Protein AF-A0AA39M4G7-F1 (afdb_monomer)

Structure (mmCIF, N/CA/C/O backbone):
data_AF-A0AA39M4G7-F1
#
_entry.id   AF-A0AA39M4G7-F1
#
loop_
_atom_site.group_PDB
_atom_site.id
_atom_site.type_symbol
_atom_site.label_atom_id
_atom_site.label_alt_id
_atom_site.label_comp_id
_atom_site.label_asym_id
_atom_site.label_entity_id
_atom_site.label_seq_id
_atom_site.pdbx_PDB_ins_code
_atom_site.Cartn_x
_atom_site.Cartn_y
_atom_site.Cartn_z
_atom_site.occupancy
_atom_site.B_iso_or_equiv
_atom_site.auth_seq_id
_atom_site.auth_comp_id
_atom_site.auth_asym_id
_atom_site.auth_atom_id
_atom_site.pdbx_PDB_model_num
ATOM 1 N N . MET A 1 1 ? -18.503 -24.507 -9.437 1.00 30.08 1 MET A N 1
ATOM 2 C CA . MET A 1 1 ? -18.009 -23.400 -10.277 1.00 30.08 1 MET A CA 1
ATOM 3 C C . MET A 1 1 ? -16.666 -22.997 -9.713 1.00 30.08 1 MET A C 1
ATOM 5 O O . MET A 1 1 ? -16.595 -22.625 -8.549 1.00 30.08 1 MET A O 1
ATOM 9 N N . SER A 1 2 ? -15.626 -23.308 -10.474 1.00 25.62 2 SER A N 1
ATOM 10 C CA . SER A 1 2 ? -14.226 -23.411 -10.073 1.00 25.62 2 SER A CA 1
ATOM 11 C C . SER A 1 2 ? -13.619 -22.044 -9.762 1.00 25.62 2 SER A C 1
ATOM 13 O O . SER A 1 2 ? -13.742 -21.099 -10.533 1.00 25.62 2 SER A O 1
ATOM 15 N N . SER A 1 3 ? -12.955 -21.975 -8.611 1.00 27.48 3 SER A N 1
ATOM 16 C CA . SER A 1 3 ? -12.113 -20.877 -8.134 1.00 27.48 3 SER A CA 1
ATOM 17 C C . SER A 1 3 ? -10.763 -20.893 -8.869 1.00 27.48 3 SER A C 1
ATOM 19 O O . SER A 1 3 ? -9.715 -21.069 -8.255 1.00 27.48 3 SER A O 1
ATOM 21 N N . GLU A 1 4 ? -10.796 -20.741 -10.189 1.00 29.38 4 GLU A N 1
ATOM 22 C CA . GLU A 1 4 ? -9.613 -20.578 -11.042 1.00 29.38 4 GLU A CA 1
ATOM 23 C C . GLU A 1 4 ? -9.434 -19.092 -11.376 1.00 29.38 4 GLU A C 1
ATOM 25 O O . GLU A 1 4 ? -9.551 -18.663 -12.519 1.00 29.38 4 GLU A O 1
ATOM 30 N N . PHE A 1 5 ? -9.150 -18.276 -10.357 1.00 31.05 5 PHE A N 1
ATOM 31 C CA . PHE A 1 5 ? -8.383 -17.050 -10.584 1.00 31.05 5 PHE A CA 1
ATOM 32 C C . PHE A 1 5 ? -6.914 -17.468 -10.636 1.00 31.05 5 PHE A C 1
ATOM 34 O O . PHE A 1 5 ? -6.190 -17.411 -9.644 1.00 31.05 5 PHE A O 1
ATOM 41 N N . LEU A 1 6 ? -6.531 -17.995 -11.800 1.00 32.28 6 LEU A N 1
ATOM 42 C CA . LEU A 1 6 ? -5.164 -18.329 -12.170 1.00 32.28 6 LEU A CA 1
ATOM 43 C C . LEU A 1 6 ? -4.313 -17.051 -12.124 1.00 32.28 6 LEU A C 1
ATOM 45 O O . LEU A 1 6 ? -4.206 -16.313 -13.095 1.00 32.28 6 LEU A O 1
ATOM 49 N N . PHE A 1 7 ? -3.692 -16.826 -10.968 1.00 40.38 7 PHE A N 1
ATOM 50 C CA . PHE A 1 7 ? -2.437 -16.086 -10.807 1.00 40.38 7 PHE A CA 1
ATOM 51 C C . PHE A 1 7 ? -1.222 -16.948 -11.226 1.00 40.38 7 PHE A C 1
ATOM 53 O O . PHE A 1 7 ? -0.083 -16.629 -10.899 1.00 40.38 7 PHE A O 1
ATOM 60 N N . GLU A 1 8 ? -1.452 -18.050 -11.946 1.00 39.75 8 GLU A N 1
ATOM 61 C CA . GLU A 1 8 ? -0.431 -18.992 -12.404 1.00 39.75 8 GLU A CA 1
ATOM 62 C C . GLU A 1 8 ? -0.412 -19.051 -13.936 1.00 39.75 8 GLU A C 1
ATOM 64 O O . GLU A 1 8 ? -1.178 -19.792 -14.546 1.00 39.75 8 GLU A O 1
ATOM 69 N N . ALA A 1 9 ? 0.447 -18.219 -14.534 1.00 32.84 9 ALA A N 1
ATOM 70 C CA . ALA A 1 9 ? 1.344 -18.544 -15.652 1.00 32.84 9 ALA A CA 1
ATOM 71 C C . ALA A 1 9 ? 2.113 -17.264 -16.069 1.00 32.84 9 ALA A C 1
ATOM 73 O O . ALA A 1 9 ? 1.520 -16.319 -16.582 1.00 32.84 9 ALA A O 1
ATOM 74 N N . ASP A 1 10 ? 3.431 -17.249 -15.835 1.00 41.16 10 ASP A N 1
ATOM 75 C CA . ASP A 1 10 ? 4.453 -16.394 -16.482 1.00 41.16 10 ASP A CA 1
ATOM 76 C C . ASP A 1 10 ? 4.732 -14.934 -16.043 1.00 41.16 10 ASP A C 1
ATOM 78 O O . ASP A 1 10 ? 5.465 -14.235 -16.740 1.00 41.16 10 ASP A O 1
ATOM 82 N N . TYR A 1 11 ? 4.332 -14.467 -14.853 1.00 52.75 11 TYR A N 1
ATOM 83 C CA . TYR A 1 11 ? 4.854 -13.184 -14.307 1.00 52.75 11 TYR A CA 1
ATOM 84 C C . TYR A 1 11 ? 6.115 -13.334 -13.440 1.00 52.75 11 TYR A C 1
ATOM 86 O O . TYR A 1 11 ? 6.306 -12.608 -12.465 1.00 52.75 11 TYR A O 1
ATOM 94 N N . LEU A 1 12 ? 7.002 -14.270 -13.777 1.00 61.41 12 LEU A N 1
ATOM 95 C CA . LEU A 1 12 ? 8.369 -14.212 -13.262 1.00 61.41 12 LEU A CA 1
ATOM 96 C C . LEU A 1 12 ? 9.146 -13.232 -14.139 1.00 61.41 12 LEU A C 1
ATOM 98 O O . LEU A 1 12 ? 9.498 -13.553 -15.274 1.00 61.41 12 LEU A O 1
ATOM 102 N N . LEU A 1 13 ? 9.383 -12.031 -13.605 1.00 71.56 13 LEU A N 1
ATOM 103 C CA . LEU A 1 13 ? 10.322 -11.082 -14.198 1.00 71.56 13 LEU A CA 1
ATOM 104 C C . LEU A 1 13 ? 11.653 -11.809 -14.416 1.00 71.56 13 LEU A C 1
ATOM 106 O O . LEU A 1 13 ? 12.193 -12.411 -13.482 1.00 71.56 13 LEU A O 1
ATOM 110 N N . SER A 1 14 ? 12.164 -11.795 -15.648 1.00 83.94 14 SER A N 1
ATOM 111 C CA . SER A 1 14 ? 13.509 -12.309 -15.904 1.00 83.94 14 SER A CA 1
ATOM 112 C C . SER A 1 14 ? 14.555 -11.401 -15.246 1.00 83.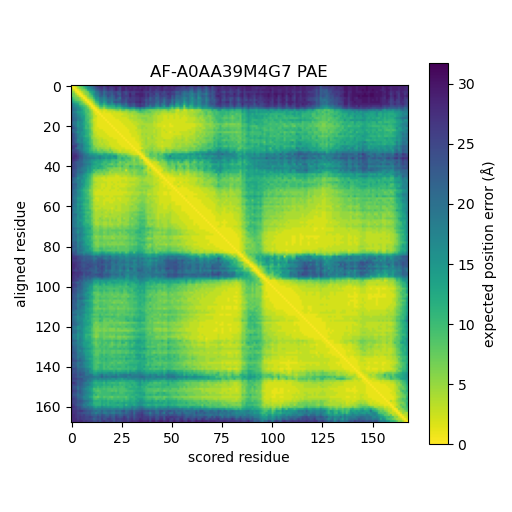94 14 SER A C 1
ATOM 114 O O . SER A 1 14 ? 14.253 -10.278 -14.842 1.00 83.94 14 SER A O 1
ATOM 116 N N . ALA A 1 15 ? 15.806 -11.863 -15.163 1.00 84.44 15 ALA A N 1
ATOM 117 C CA . ALA A 1 15 ? 16.910 -11.012 -14.716 1.00 84.44 15 ALA A CA 1
ATOM 118 C C . ALA A 1 15 ? 17.012 -9.724 -15.560 1.00 84.44 15 ALA A C 1
ATOM 120 O O . ALA A 1 15 ? 17.181 -8.644 -15.005 1.00 84.44 15 ALA A O 1
ATOM 121 N N . ASP A 1 16 ? 16.804 -9.835 -16.874 1.00 82.19 16 ASP A N 1
ATOM 122 C CA . ASP A 1 16 ? 16.812 -8.692 -17.794 1.00 82.19 16 ASP A CA 1
ATOM 123 C C . ASP A 1 16 ? 15.625 -7.742 -17.552 1.00 82.19 16 ASP A C 1
ATOM 125 O O . ASP A 1 16 ? 15.774 -6.523 -17.641 1.00 82.19 16 ASP A O 1
ATOM 129 N N . ASP A 1 17 ? 14.442 -8.279 -17.221 1.00 81.00 17 ASP A N 1
ATOM 130 C CA . ASP A 1 17 ? 13.274 -7.459 -16.882 1.00 81.00 17 ASP A CA 1
ATOM 131 C C . ASP A 1 17 ? 13.501 -6.701 -15.563 1.00 81.00 17 ASP A C 1
ATOM 133 O O . ASP A 1 17 ? 13.162 -5.522 -15.460 1.00 81.00 17 ASP A O 1
ATOM 137 N N . LEU A 1 18 ? 14.121 -7.352 -14.572 1.00 79.75 18 LEU A N 1
ATOM 138 C CA . LEU A 1 18 ? 14.505 -6.725 -13.306 1.00 79.75 18 LEU A CA 1
ATOM 139 C C . LEU A 1 18 ? 15.548 -5.622 -13.517 1.00 79.75 18 LEU A C 1
ATOM 141 O O . LEU A 1 18 ? 15.373 -4.520 -13.002 1.00 79.75 18 LEU A O 1
ATOM 145 N N . GLU A 1 19 ? 16.585 -5.873 -14.319 1.00 83.31 19 GLU A N 1
ATOM 146 C CA . GLU A 1 19 ? 17.614 -4.874 -14.629 1.00 83.31 19 GLU A CA 1
ATOM 147 C C . GLU A 1 19 ? 17.020 -3.654 -15.356 1.00 83.31 19 GLU A C 1
ATOM 149 O O . GLU A 1 19 ? 17.362 -2.508 -15.051 1.00 83.31 19 GLU A O 1
ATOM 154 N N . ALA A 1 20 ? 16.091 -3.876 -16.291 1.00 84.50 20 ALA A N 1
ATOM 155 C CA . ALA A 1 20 ? 15.384 -2.797 -16.975 1.00 84.50 20 ALA A CA 1
ATOM 156 C C . ALA A 1 20 ? 14.559 -1.939 -16.001 1.00 84.50 20 ALA A C 1
ATOM 158 O O . ALA A 1 20 ? 14.587 -0.709 -16.086 1.00 84.50 20 ALA A O 1
ATOM 159 N N . ILE A 1 21 ? 13.867 -2.573 -15.049 1.00 81.44 21 ILE A N 1
ATOM 160 C CA . ILE A 1 21 ? 13.095 -1.884 -14.006 1.00 81.44 21 ILE A CA 1
ATOM 161 C C . ILE A 1 21 ? 14.018 -1.107 -13.056 1.00 81.44 21 ILE A C 1
ATOM 163 O O . ILE A 1 21 ? 13.712 0.030 -12.704 1.00 81.44 21 ILE A O 1
ATOM 167 N N . GLU A 1 22 ? 15.167 -1.657 -12.661 1.00 78.62 22 GLU A N 1
ATOM 168 C CA . GLU A 1 22 ? 16.135 -0.963 -11.796 1.00 78.62 22 GLU A CA 1
ATOM 169 C C . GLU A 1 22 ? 16.726 0.289 -12.459 1.00 78.62 22 GLU A C 1
ATOM 171 O O . GLU A 1 22 ? 16.831 1.352 -11.832 1.00 78.62 22 GLU A O 1
ATOM 176 N N . ARG A 1 23 ? 17.064 0.203 -13.750 1.00 82.44 23 ARG A N 1
ATOM 177 C CA . ARG A 1 23 ? 17.530 1.361 -14.528 1.00 82.44 23 ARG A CA 1
ATOM 178 C C . ARG A 1 23 ? 16.441 2.422 -14.654 1.00 82.44 23 ARG A C 1
ATOM 180 O O . ARG A 1 23 ? 16.709 3.599 -14.415 1.00 82.44 23 ARG A O 1
ATOM 187 N N . ALA A 1 24 ? 15.209 2.003 -14.938 1.00 83.75 24 ALA A N 1
ATOM 188 C CA . ALA A 1 24 ? 14.058 2.897 -14.983 1.00 83.75 24 ALA A CA 1
ATOM 189 C C . ALA A 1 24 ? 13.803 3.582 -13.632 1.00 83.75 24 ALA A C 1
ATOM 191 O O . ALA A 1 24 ? 13.568 4.787 -13.594 1.00 83.75 24 ALA A O 1
ATOM 192 N N . ASN A 1 25 ? 13.926 2.855 -12.518 1.00 78.19 25 ASN A N 1
ATOM 193 C CA . ASN A 1 25 ? 13.820 3.414 -11.169 1.00 78.19 25 ASN A CA 1
ATOM 194 C C . ASN A 1 25 ? 14.903 4.461 -10.893 1.00 78.19 25 ASN A C 1
ATOM 196 O O . ASN A 1 25 ? 14.614 5.501 -10.309 1.00 78.19 25 ASN A O 1
ATOM 200 N N . THR A 1 26 ? 16.137 4.221 -11.339 1.00 79.56 26 THR A N 1
ATOM 201 C CA . THR A 1 26 ? 17.232 5.197 -11.207 1.00 79.56 26 THR A CA 1
ATOM 202 C C . THR A 1 26 ? 16.913 6.493 -11.958 1.00 79.56 26 THR A C 1
ATOM 204 O O . THR A 1 26 ? 17.098 7.590 -11.426 1.00 79.56 26 THR A O 1
ATOM 207 N N . ASP A 1 27 ? 16.372 6.379 -13.172 1.00 80.62 27 ASP A N 1
ATOM 208 C CA . ASP A 1 27 ? 15.931 7.534 -13.953 1.00 80.62 27 ASP A CA 1
ATOM 209 C C . ASP A 1 27 ? 14.735 8.251 -13.334 1.00 80.62 27 ASP A C 1
ATOM 211 O O . ASP A 1 27 ? 14.727 9.479 -13.278 1.00 80.62 27 ASP A O 1
ATOM 215 N N . LEU A 1 28 ? 13.762 7.505 -12.814 1.00 78.88 28 LEU A N 1
ATOM 216 C CA . LEU A 1 28 ? 12.623 8.040 -12.073 1.00 78.88 28 LEU A CA 1
ATOM 217 C C . LEU A 1 28 ? 13.073 8.856 -10.862 1.00 78.88 28 LEU A C 1
ATOM 219 O O . LEU A 1 28 ? 12.605 9.975 -10.674 1.00 78.88 28 LEU A O 1
ATOM 223 N N . GLN A 1 29 ? 14.015 8.337 -10.072 1.00 74.00 29 GLN A N 1
ATOM 224 C CA . GLN A 1 29 ? 14.576 9.060 -8.927 1.00 74.00 29 GLN A CA 1
ATOM 225 C C . GLN A 1 29 ? 15.284 10.347 -9.364 1.00 74.00 29 GLN A C 1
ATOM 227 O O . GLN A 1 29 ? 15.089 11.407 -8.766 1.00 74.00 29 GLN A O 1
ATOM 232 N N . ARG A 1 30 ? 16.043 10.297 -10.465 1.00 79.00 30 ARG A N 1
ATOM 233 C CA . ARG A 1 30 ? 16.668 11.492 -11.044 1.00 79.00 30 ARG A CA 1
ATOM 234 C C . ARG A 1 30 ? 15.622 12.517 -11.495 1.00 79.00 30 ARG A C 1
ATOM 236 O O . ARG A 1 30 ? 15.767 13.691 -11.166 1.00 79.00 30 ARG A O 1
ATOM 243 N N . LEU A 1 31 ? 14.574 12.100 -12.202 1.00 77.12 31 LEU A N 1
ATOM 244 C CA . LEU A 1 31 ? 13.501 12.985 -12.672 1.00 77.12 31 LEU A CA 1
ATOM 245 C C . LEU A 1 31 ? 12.735 13.627 -11.504 1.00 77.12 31 LEU A C 1
ATOM 247 O O . LEU A 1 31 ? 12.499 14.837 -11.519 1.00 77.12 31 LEU A O 1
ATOM 251 N N . LYS A 1 32 ? 12.442 12.856 -10.451 1.00 72.31 32 LYS A N 1
ATOM 252 C CA . LYS A 1 32 ? 11.835 13.362 -9.209 1.00 72.31 32 LYS A CA 1
ATOM 253 C C . LYS A 1 32 ? 12.718 14.396 -8.517 1.00 72.31 32 LYS A C 1
ATOM 255 O O . LYS A 1 32 ? 12.238 15.472 -8.172 1.00 72.31 32 LYS A O 1
ATOM 260 N N . SER A 1 33 ? 14.025 14.141 -8.413 1.00 70.94 33 SER A N 1
ATOM 261 C CA . SER A 1 33 ? 14.982 15.106 -7.841 1.00 70.94 33 SER A CA 1
ATOM 262 C C . SER A 1 33 ? 15.079 16.423 -8.627 1.00 70.94 33 SER A C 1
ATOM 264 O O . SER A 1 33 ? 15.525 17.438 -8.097 1.00 70.94 33 SER A O 1
ATOM 266 N N . GLN A 1 34 ? 14.639 16.421 -9.889 1.00 76.56 34 GLN A N 1
ATOM 267 C CA . GLN A 1 34 ? 14.586 17.591 -10.769 1.00 76.56 34 GLN A CA 1
ATOM 268 C C . GLN A 1 34 ? 13.220 18.299 -10.743 1.00 76.56 34 GLN A C 1
ATOM 270 O O . GLN A 1 34 ? 13.011 19.247 -11.498 1.00 76.56 34 GLN A O 1
ATOM 275 N N . GLY A 1 35 ? 12.296 17.861 -9.880 1.00 66.88 35 GLY A N 1
ATOM 276 C CA . GLY A 1 35 ? 10.961 18.439 -9.730 1.00 66.88 35 GLY A CA 1
ATOM 277 C C . GLY A 1 35 ? 9.955 17.986 -10.791 1.00 66.88 35 GLY A C 1
ATOM 278 O O . GLY A 1 35 ? 8.950 18.664 -10.988 1.00 66.88 35 GLY A O 1
ATOM 279 N N . SER A 1 36 ? 10.217 16.876 -11.492 1.00 68.31 36 SER A N 1
ATOM 280 C CA . SER A 1 36 ? 9.227 16.281 -12.398 1.00 68.31 36 SER A CA 1
ATOM 281 C C . SER A 1 36 ? 8.222 15.463 -11.593 1.00 68.31 36 SER A C 1
ATOM 283 O O . SER A 1 36 ? 8.592 14.455 -10.991 1.00 68.31 36 SER A O 1
ATOM 285 N N . ASP A 1 37 ? 6.963 15.894 -11.606 1.00 62.38 37 ASP A N 1
ATOM 286 C CA . ASP A 1 37 ? 5.847 15.184 -10.981 1.00 62.38 37 ASP A CA 1
ATOM 287 C C . ASP A 1 37 ? 5.144 14.356 -12.065 1.00 62.38 37 ASP A C 1
ATOM 289 O O . ASP A 1 37 ? 4.331 14.866 -12.837 1.00 62.38 37 ASP A O 1
ATOM 293 N N . LEU A 1 38 ? 5.574 13.103 -12.216 1.00 62.84 38 LEU A N 1
ATOM 294 C CA . LEU A 1 38 ? 5.025 12.173 -13.200 1.00 62.84 38 LEU A CA 1
ATOM 295 C C . LEU A 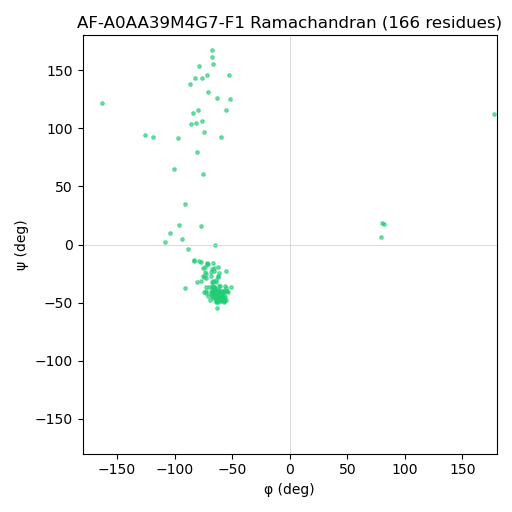1 38 ? 3.806 11.458 -12.602 1.00 62.84 38 LEU A C 1
ATOM 297 O O . LEU A 1 38 ? 3.822 11.027 -11.451 1.00 62.84 38 LEU A O 1
ATOM 301 N N . SER A 1 39 ? 2.754 11.301 -13.399 1.00 64.88 39 SER A N 1
ATOM 302 C CA . SER A 1 39 ? 1.620 10.434 -13.072 1.00 64.88 39 SER A CA 1
ATOM 303 C C . SER A 1 39 ? 2.025 8.954 -13.069 1.00 64.88 39 SER A C 1
ATOM 305 O O . SER A 1 39 ? 3.017 8.567 -13.685 1.00 64.88 39 SER A O 1
ATOM 307 N N . ASP A 1 40 ? 1.229 8.090 -12.433 1.00 60.69 40 ASP A N 1
ATOM 308 C CA . ASP A 1 40 ? 1.499 6.641 -12.392 1.00 60.69 40 ASP A CA 1
ATOM 309 C C . ASP A 1 40 ? 1.619 6.019 -13.796 1.00 60.69 40 ASP A C 1
ATOM 311 O O . ASP A 1 40 ? 2.486 5.185 -14.044 1.00 60.69 40 ASP A O 1
ATOM 315 N N . VAL A 1 41 ? 0.830 6.508 -14.758 1.00 61.03 41 VAL A N 1
ATOM 316 C CA . VAL A 1 41 ? 0.920 6.094 -16.169 1.00 61.03 41 VAL A CA 1
ATOM 317 C C . VAL A 1 41 ? 2.257 6.514 -16.790 1.00 61.03 41 VAL A C 1
ATOM 319 O O . VAL A 1 41 ? 2.837 5.785 -17.594 1.00 61.03 41 VAL A O 1
ATOM 322 N N . GLU A 1 42 ? 2.773 7.682 -16.415 1.00 69.00 42 GLU A N 1
ATOM 323 C CA . GLU A 1 42 ? 4.073 8.170 -16.874 1.00 69.00 42 GLU A CA 1
ATOM 324 C C . GLU A 1 42 ? 5.234 7.439 -16.192 1.00 69.00 42 GLU A C 1
ATOM 326 O O . GLU A 1 42 ? 6.273 7.258 -16.825 1.00 69.00 42 GLU A O 1
ATOM 331 N N . HIS A 1 43 ? 5.051 6.939 -14.965 1.00 67.25 43 HIS A N 1
ATOM 332 C CA . HIS A 1 43 ? 6.033 6.093 -14.283 1.00 67.25 43 HIS A CA 1
ATOM 333 C C . HIS A 1 43 ? 6.275 4.774 -15.026 1.00 67.25 43 HIS A C 1
ATOM 335 O O . HIS A 1 43 ? 7.430 4.429 -15.291 1.00 67.25 43 HIS A O 1
ATOM 341 N N . GLY A 1 44 ? 5.212 4.073 -15.435 1.00 68.44 44 GLY A N 1
ATOM 342 C CA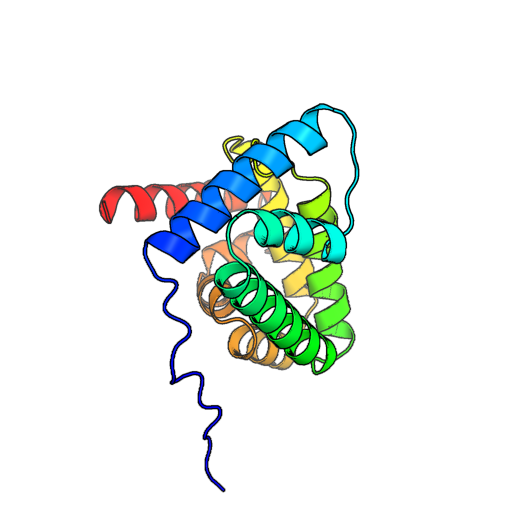 . GLY A 1 44 ? 5.338 2.839 -16.215 1.00 68.44 44 GLY A CA 1
ATOM 343 C C . GLY A 1 44 ? 6.058 3.055 -17.554 1.00 68.44 44 GLY A C 1
ATOM 344 O O . GLY A 1 44 ? 6.866 2.226 -17.980 1.00 68.44 44 GLY A O 1
ATOM 345 N N . LEU A 1 45 ? 5.852 4.210 -18.199 1.00 80.75 45 LEU A N 1
ATOM 346 C CA . LEU A 1 45 ? 6.481 4.546 -19.482 1.00 80.75 45 LEU A CA 1
ATOM 347 C C . LEU A 1 45 ? 8.007 4.704 -19.405 1.00 80.75 45 LEU A C 1
ATOM 349 O O . LEU A 1 45 ? 8.672 4.499 -20.422 1.00 80.75 45 LEU A O 1
ATOM 353 N N . VAL A 1 46 ? 8.578 4.993 -18.228 1.00 83.25 46 VAL A N 1
ATOM 354 C CA . VAL A 1 46 ? 10.040 5.099 -18.040 1.00 83.25 46 VAL A CA 1
ATOM 355 C C . VAL A 1 46 ? 10.743 3.744 -18.203 1.00 83.25 46 VAL A C 1
ATOM 357 O O . VAL A 1 46 ? 11.925 3.699 -18.531 1.00 83.25 46 VAL A O 1
ATOM 360 N N . VAL A 1 47 ? 10.024 2.626 -18.051 1.00 84.00 47 VAL A N 1
ATOM 361 C CA . VAL A 1 47 ? 10.578 1.269 -18.233 1.00 84.00 47 VAL A CA 1
ATOM 362 C C . VAL A 1 47 ? 10.739 0.911 -19.711 1.00 84.00 47 VAL A C 1
ATOM 364 O O . VAL A 1 47 ? 11.665 0.192 -20.093 1.00 84.00 47 VAL A O 1
ATOM 367 N N . ARG A 1 48 ? 9.865 1.441 -20.573 1.00 87.19 48 ARG A N 1
ATOM 368 C CA . ARG A 1 48 ? 9.778 1.050 -21.986 1.00 87.19 48 ARG A CA 1
ATOM 369 C C . ARG A 1 48 ? 11.079 1.232 -22.786 1.00 87.19 48 ARG A C 1
ATOM 371 O O . ARG A 1 48 ? 11.393 0.326 -23.557 1.00 87.19 48 ARG A O 1
ATOM 378 N N . PRO A 1 49 ? 11.858 2.323 -22.624 1.00 88.50 49 PRO A N 1
ATOM 379 C CA . PRO A 1 49 ? 13.146 2.481 -23.304 1.00 88.50 49 PRO A CA 1
ATOM 380 C C . PRO A 1 49 ? 14.184 1.412 -22.940 1.00 88.50 49 PRO A C 1
ATOM 382 O O . PRO A 1 49 ? 15.096 1.168 -23.726 1.00 88.50 49 PRO A O 1
ATOM 385 N N . TYR A 1 50 ? 14.055 0.787 -21.766 1.00 87.69 50 TYR A N 1
ATOM 386 C CA . TYR A 1 50 ? 14.973 -0.243 -21.281 1.00 87.69 50 TYR A CA 1
ATOM 387 C C . TYR A 1 50 ? 14.544 -1.654 -21.691 1.00 87.69 50 TYR A C 1
ATOM 389 O O . TYR A 1 50 ? 15.398 -2.477 -22.012 1.00 87.69 50 TYR A O 1
ATOM 397 N N . SER A 1 51 ? 13.238 -1.936 -21.707 1.00 90.12 51 SER A N 1
ATOM 398 C CA . SER A 1 51 ? 12.681 -3.195 -22.213 1.00 90.12 51 SER A CA 1
ATOM 399 C C . SER A 1 51 ? 11.179 -3.057 -22.478 1.00 90.12 51 SER A C 1
ATOM 401 O O . SER A 1 51 ? 10.396 -2.788 -21.565 1.00 90.12 51 SER A O 1
ATOM 403 N N . GLU A 1 52 ? 10.747 -3.303 -23.722 1.00 87.19 52 GLU A N 1
ATOM 404 C CA . GLU A 1 52 ? 9.313 -3.353 -24.055 1.00 87.19 52 GLU A CA 1
ATOM 405 C C . GLU A 1 52 ? 8.598 -4.510 -23.347 1.00 87.19 52 GLU A C 1
ATOM 407 O O . GLU A 1 52 ? 7.424 -4.391 -22.995 1.00 87.19 52 GLU A O 1
ATOM 412 N N . LYS A 1 53 ? 9.312 -5.612 -23.091 1.00 86.62 53 LYS A N 1
ATOM 413 C CA . LYS A 1 53 ? 8.781 -6.766 -22.361 1.00 86.62 53 LYS A CA 1
ATOM 414 C C . LYS A 1 53 ? 8.560 -6.430 -20.884 1.00 86.62 53 LYS A C 1
ATOM 416 O O . LYS A 1 53 ? 7.469 -6.665 -20.370 1.00 86.62 53 LYS A O 1
ATOM 421 N N . ALA A 1 54 ? 9.547 -5.815 -20.230 1.00 83.19 54 ALA A N 1
ATOM 422 C CA . ALA A 1 54 ? 9.431 -5.379 -18.839 1.00 83.19 54 ALA A CA 1
ATOM 423 C C . ALA A 1 54 ? 8.319 -4.335 -18.678 1.00 83.19 54 ALA A C 1
ATOM 425 O O . ALA A 1 54 ? 7.515 -4.428 -17.754 1.00 83.19 54 ALA A O 1
ATOM 426 N N . TYR A 1 55 ? 8.208 -3.397 -19.625 1.00 86.25 55 TYR A N 1
ATOM 427 C CA . TYR A 1 55 ? 7.085 -2.464 -19.682 1.00 86.25 55 TYR A CA 1
ATOM 428 C C . TYR A 1 55 ? 5.736 -3.185 -19.785 1.00 86.25 55 TYR A C 1
ATOM 430 O O . TYR A 1 55 ? 4.823 -2.871 -19.027 1.00 86.25 55 TYR A O 1
ATOM 438 N N . GLY A 1 56 ? 5.615 -4.180 -20.670 1.00 84.62 56 GLY A N 1
ATOM 439 C CA . GLY A 1 56 ? 4.403 -4.992 -20.785 1.00 84.62 56 GLY A CA 1
ATOM 440 C C . GLY A 1 56 ? 4.020 -5.674 -19.467 1.00 84.62 56 GLY A C 1
ATOM 441 O O . GLY A 1 56 ? 2.845 -5.680 -19.103 1.00 84.62 56 GLY A O 1
ATOM 442 N N . HIS A 1 57 ? 5.001 -6.182 -18.715 1.00 82.38 57 HIS A N 1
ATOM 443 C CA . HIS A 1 57 ? 4.766 -6.764 -17.392 1.00 82.38 57 HIS A CA 1
ATOM 444 C C . HIS A 1 57 ? 4.301 -5.726 -16.359 1.00 82.38 57 HIS A C 1
ATOM 446 O O . HIS A 1 57 ? 3.349 -5.997 -15.628 1.00 82.38 57 HIS A O 1
ATOM 452 N N . VAL A 1 58 ? 4.925 -4.544 -16.317 1.00 80.38 58 VAL A N 1
ATOM 453 C CA . VAL A 1 58 ? 4.534 -3.450 -15.407 1.00 80.38 58 VAL A CA 1
ATOM 454 C C . VAL A 1 58 ? 3.122 -2.955 -15.722 1.00 80.38 58 VAL A C 1
ATOM 456 O O . VAL A 1 58 ? 2.284 -2.910 -14.827 1.00 80.38 58 VAL A O 1
ATOM 459 N N . ALA A 1 59 ? 2.820 -2.682 -16.992 1.00 82.56 59 ALA A N 1
ATOM 460 C CA . ALA A 1 59 ? 1.504 -2.207 -17.414 1.00 82.56 59 ALA A CA 1
ATOM 461 C C . ALA A 1 59 ? 0.392 -3.228 -17.115 1.00 82.56 59 ALA A C 1
ATOM 463 O O . ALA A 1 59 ? -0.683 -2.863 -16.642 1.00 82.56 59 ALA A O 1
ATOM 464 N N . ALA A 1 60 ? 0.648 -4.521 -17.343 1.00 82.12 60 ALA A N 1
ATOM 465 C CA . ALA A 1 60 ? -0.320 -5.569 -17.026 1.00 82.12 60 ALA A CA 1
ATOM 466 C C . ALA A 1 60 ? -0.540 -5.725 -15.511 1.00 82.12 60 ALA A C 1
ATOM 468 O O . ALA A 1 60 ? -1.660 -5.986 -15.067 1.00 82.12 60 ALA A O 1
ATOM 469 N N . PHE A 1 61 ? 0.512 -5.539 -14.710 1.00 80.56 61 PHE A N 1
ATOM 470 C CA . PHE A 1 61 ? 0.415 -5.536 -13.254 1.00 80.56 61 PHE A CA 1
ATOM 471 C C . PHE A 1 61 ? -0.395 -4.340 -12.734 1.00 80.56 61 PHE A C 1
ATOM 473 O O . PHE A 1 61 ? -1.298 -4.527 -11.916 1.00 80.56 61 PHE A O 1
ATOM 480 N N . GLU A 1 62 ? -0.126 -3.133 -13.239 1.00 79.12 62 GLU A N 1
ATOM 481 C CA . GLU A 1 62 ? -0.894 -1.922 -12.924 1.00 79.12 62 GLU A CA 1
ATOM 482 C C . GLU A 1 62 ? -2.371 -2.106 -13.275 1.00 79.12 62 GLU A C 1
ATOM 484 O O . GLU A 1 62 ? -3.239 -1.894 -12.429 1.00 79.12 62 GLU A O 1
ATOM 489 N N . GLU A 1 63 ? -2.667 -2.606 -14.476 1.00 82.12 63 GLU A N 1
ATOM 490 C CA . GLU A 1 63 ? -4.037 -2.874 -14.901 1.00 82.12 63 GLU A CA 1
ATOM 491 C C . GLU A 1 63 ? -4.741 -3.892 -13.988 1.00 82.12 63 GLU A C 1
ATOM 493 O O . GLU A 1 63 ? -5.900 -3.692 -13.607 1.00 82.12 63 GLU A O 1
ATOM 498 N N . ALA A 1 64 ? -4.057 -4.975 -13.609 1.00 81.00 64 ALA A N 1
ATOM 499 C CA . ALA A 1 64 ? -4.609 -5.979 -12.706 1.00 81.00 64 ALA A CA 1
ATOM 500 C C . ALA A 1 64 ? -4.941 -5.384 -11.327 1.00 81.00 64 ALA A C 1
ATOM 502 O O . ALA A 1 64 ? -6.026 -5.643 -10.796 1.00 81.00 64 ALA A O 1
ATOM 503 N N . ILE A 1 65 ? -4.055 -4.547 -10.775 1.00 81.38 65 ILE A N 1
ATOM 504 C CA . ILE A 1 65 ? -4.296 -3.840 -9.511 1.00 81.38 65 ILE A CA 1
ATOM 505 C C . ILE A 1 65 ? -5.462 -2.867 -9.646 1.00 81.38 65 ILE A C 1
ATOM 507 O O . ILE A 1 65 ? -6.349 -2.882 -8.794 1.00 81.38 65 ILE A O 1
ATOM 511 N N . THR A 1 66 ? -5.507 -2.054 -10.704 1.00 83.31 66 THR A N 1
ATOM 512 C CA . THR A 1 66 ? -6.592 -1.090 -10.922 1.00 83.31 66 THR A CA 1
ATOM 513 C C . THR A 1 66 ? -7.938 -1.797 -11.035 1.00 83.31 66 THR A C 1
ATOM 515 O O . THR A 1 66 ? -8.896 -1.402 -10.374 1.00 83.31 66 THR A O 1
ATOM 518 N N . ARG A 1 67 ? -8.028 -2.883 -11.813 1.00 85.62 67 ARG A N 1
ATOM 519 C CA . ARG A 1 67 ? -9.267 -3.669 -11.935 1.00 85.62 67 ARG A CA 1
ATOM 520 C C . ARG A 1 67 ? -9.697 -4.256 -10.594 1.00 85.62 67 ARG A C 1
ATOM 522 O O . ARG A 1 67 ? -10.878 -4.196 -10.253 1.00 85.62 67 ARG A O 1
ATOM 529 N N . LEU A 1 68 ? -8.752 -4.804 -9.830 1.00 85.94 68 LEU A N 1
ATOM 530 C CA . LEU A 1 68 ? -9.033 -5.349 -8.508 1.00 85.94 68 LEU A CA 1
ATOM 531 C C . LEU A 1 68 ? -9.520 -4.259 -7.547 1.00 85.94 68 LEU A C 1
ATOM 533 O O . LEU A 1 68 ? -10.556 -4.436 -6.913 1.00 85.94 68 LEU A O 1
ATOM 537 N N . TYR A 1 69 ? -8.830 -3.120 -7.489 1.00 87.00 69 TYR A N 1
ATOM 538 C CA . TYR A 1 69 ? -9.205 -1.967 -6.673 1.00 87.00 69 TYR A CA 1
ATOM 539 C C . TYR A 1 69 ? -10.616 -1.462 -7.012 1.00 87.00 69 TYR A C 1
ATOM 541 O O . TYR A 1 69 ? -11.456 -1.338 -6.121 1.00 87.00 69 TYR A O 1
ATOM 549 N N . LEU A 1 70 ? -10.923 -1.277 -8.301 1.00 90.12 70 LEU A N 1
ATOM 550 C CA . LEU A 1 70 ? -12.236 -0.809 -8.758 1.00 90.12 70 LEU A CA 1
ATOM 551 C C . LEU A 1 70 ? -13.369 -1.809 -8.479 1.00 90.12 70 LEU A C 1
ATOM 553 O O . LEU A 1 70 ? -14.535 -1.418 -8.440 1.00 90.12 70 LEU A O 1
ATOM 557 N N . SER A 1 71 ? -13.047 -3.089 -8.269 1.00 92.25 71 SER A N 1
ATOM 558 C CA . SER A 1 71 ? -14.029 -4.114 -7.899 1.00 92.25 71 SER A CA 1
ATOM 559 C C . SER A 1 71 ? -14.425 -4.086 -6.415 1.00 92.25 71 SER A C 1
ATOM 561 O O . SER A 1 71 ? -15.416 -4.712 -6.030 1.00 92.25 71 SER A O 1
ATOM 563 N N . LEU A 1 72 ? -13.669 -3.377 -5.570 1.00 93.19 72 LEU A N 1
ATOM 564 C CA . LEU A 1 72 ? -13.924 -3.307 -4.132 1.00 93.19 72 LEU A CA 1
ATOM 565 C C . LEU A 1 72 ? -15.064 -2.331 -3.800 1.00 93.19 72 LEU A C 1
ATOM 567 O O . LEU A 1 72 ? -15.296 -1.375 -4.536 1.00 93.19 72 LEU A O 1
ATOM 571 N N . PRO A 1 73 ? -15.774 -2.517 -2.673 1.00 95.81 73 PRO A N 1
ATOM 572 C CA . PRO A 1 73 ? -16.697 -1.521 -2.141 1.00 95.81 73 PRO A CA 1
ATOM 573 C C . PRO A 1 73 ? -16.048 -0.144 -1.977 1.00 95.81 73 PRO A C 1
ATOM 575 O O . PRO A 1 73 ? -14.885 -0.038 -1.588 1.00 95.81 73 PRO A O 1
ATOM 578 N N . ARG A 1 74 ? -16.834 0.916 -2.191 1.00 94.56 74 ARG A N 1
ATOM 579 C CA . ARG A 1 74 ? -16.371 2.309 -2.106 1.00 94.56 74 ARG A CA 1
ATOM 580 C C . ARG A 1 74 ? -15.721 2.661 -0.761 1.00 94.56 74 ARG A C 1
ATOM 582 O O . ARG A 1 74 ? -14.724 3.361 -0.750 1.00 94.56 74 ARG A O 1
ATOM 589 N N . SER A 1 75 ? -16.235 2.129 0.346 1.00 94.69 75 SER A N 1
ATOM 590 C CA . SER A 1 75 ? -15.640 2.285 1.683 1.00 94.69 75 SER A CA 1
ATOM 591 C C . SER A 1 75 ? -14.200 1.764 1.753 1.00 94.69 75 SER A C 1
ATOM 593 O O . SER A 1 75 ? -13.340 2.385 2.369 1.00 94.69 75 SER A O 1
ATOM 595 N N . ILE A 1 76 ? -13.919 0.637 1.093 1.00 93.94 76 ILE A N 1
ATOM 596 C CA . ILE A 1 76 ? -12.575 0.055 1.024 1.00 93.94 76 ILE A CA 1
ATOM 597 C C . ILE A 1 76 ? -11.682 0.880 0.099 1.00 93.94 76 ILE A C 1
ATOM 599 O O . ILE A 1 76 ? -10.528 1.120 0.439 1.00 93.94 76 ILE A O 1
ATOM 603 N N . GLN A 1 77 ? -12.211 1.328 -1.043 1.00 92.25 77 GLN A N 1
ATOM 604 C CA . GLN A 1 77 ? -11.492 2.213 -1.964 1.00 92.25 77 GLN A CA 1
ATOM 605 C C . GLN A 1 77 ? -11.051 3.503 -1.259 1.00 92.25 77 GLN A C 1
ATOM 607 O O . GLN A 1 77 ? -9.870 3.826 -1.267 1.00 92.25 77 GLN A O 1
ATOM 612 N N . GLU A 1 78 ? -11.965 4.166 -0.546 1.00 92.44 78 GLU A N 1
ATOM 613 C CA . GLU A 1 78 ? -11.685 5.387 0.220 1.00 92.44 78 GLU A CA 1
ATOM 614 C C . GLU A 1 78 ? -10.644 5.151 1.329 1.00 92.44 78 GLU A C 1
ATOM 616 O O . GLU A 1 78 ? -9.757 5.979 1.533 1.00 92.44 78 GLU A O 1
ATOM 621 N N . ALA A 1 79 ? -10.698 4.003 2.013 1.00 91.81 79 ALA A N 1
ATOM 622 C CA . ALA A 1 79 ? -9.693 3.629 3.006 1.00 91.81 79 ALA A CA 1
ATOM 623 C C . ALA A 1 79 ? -8.306 3.392 2.382 1.00 91.81 79 ALA A C 1
ATOM 625 O O . ALA A 1 79 ? -7.297 3.831 2.933 1.00 91.81 79 ALA A O 1
ATOM 626 N N . ILE A 1 80 ? -8.238 2.716 1.230 1.00 89.31 80 ILE A N 1
ATOM 627 C CA . ILE A 1 80 ? -6.985 2.525 0.488 1.00 89.31 80 ILE A CA 1
ATOM 628 C C . ILE A 1 80 ? -6.443 3.880 0.026 1.00 89.31 80 ILE A C 1
ATOM 630 O O . ILE A 1 80 ? -5.269 4.159 0.254 1.00 89.31 80 ILE A O 1
ATOM 634 N N . ASP A 1 81 ? -7.280 4.734 -0.562 1.00 87.75 81 ASP A N 1
ATOM 635 C CA . ASP A 1 81 ? -6.883 6.060 -1.039 1.00 87.75 81 ASP A CA 1
ATOM 636 C C . ASP A 1 81 ? -6.341 6.920 0.092 1.00 87.75 81 ASP A C 1
ATOM 638 O O . ASP A 1 81 ? -5.335 7.596 -0.084 1.00 87.75 81 ASP A O 1
ATOM 642 N N . GLN A 1 82 ? -6.963 6.877 1.270 1.00 86.31 82 GLN A N 1
ATOM 643 C CA . GLN A 1 82 ? -6.491 7.624 2.428 1.00 86.31 82 GLN A CA 1
ATOM 644 C C . GLN A 1 82 ? -5.091 7.167 2.863 1.00 86.31 82 GLN A C 1
ATOM 646 O O . GLN A 1 82 ? -4.230 8.003 3.136 1.00 86.31 82 GLN A O 1
ATOM 651 N N . VAL A 1 83 ? -4.839 5.855 2.871 1.00 85.44 83 VAL A N 1
ATOM 652 C CA . VAL A 1 83 ? -3.520 5.290 3.196 1.00 85.44 83 VAL A CA 1
ATOM 653 C C . VAL A 1 83 ? -2.494 5.573 2.090 1.00 85.44 83 VAL A C 1
ATOM 655 O O . VAL A 1 83 ? -1.329 5.832 2.384 1.00 85.44 83 VAL A O 1
ATOM 658 N N . LEU A 1 84 ? -2.898 5.549 0.815 1.00 77.06 84 LEU A N 1
ATOM 659 C CA . LEU A 1 84 ? -2.011 5.769 -0.333 1.00 77.06 84 LEU A CA 1
ATOM 660 C C . LEU A 1 84 ? -1.719 7.245 -0.614 1.00 77.06 84 LEU A C 1
ATOM 662 O O . LEU A 1 84 ? -0.624 7.564 -1.064 1.00 77.06 84 LEU A O 1
ATOM 666 N N . LYS A 1 85 ? -2.653 8.153 -0.343 1.00 68.81 85 LYS A N 1
ATOM 667 C CA . LYS A 1 85 ? -2.466 9.594 -0.539 1.00 68.81 85 LYS A CA 1
ATOM 668 C C . LYS A 1 85 ? -1.368 10.137 0.369 1.00 68.81 85 LYS A C 1
ATOM 670 O O . LYS A 1 85 ? -0.555 10.935 -0.083 1.00 68.81 85 LYS A O 1
ATOM 675 N N . ASP A 1 86 ? -1.300 9.642 1.603 1.00 55.06 86 ASP A N 1
ATOM 676 C CA . ASP A 1 86 ? -0.201 9.953 2.523 1.00 55.06 86 ASP A CA 1
ATOM 677 C C . ASP A 1 86 ? 1.105 9.239 2.115 1.00 55.06 86 ASP A C 1
ATOM 679 O O . ASP A 1 86 ? 2.212 9.749 2.277 1.00 55.06 86 ASP A O 1
ATOM 683 N N . LYS A 1 87 ? 0.983 8.078 1.459 1.00 52.16 87 LYS A N 1
ATOM 684 C CA . LYS A 1 87 ? 2.105 7.363 0.838 1.00 52.16 87 LYS A CA 1
ATOM 685 C C . LYS A 1 87 ? 2.703 8.111 -0.364 1.00 52.16 87 LYS A C 1
ATOM 687 O O . LYS A 1 87 ? 3.898 7.999 -0.592 1.00 52.16 87 LYS A O 1
ATOM 692 N N . ALA A 1 88 ? 1.910 8.867 -1.124 1.00 47.03 88 ALA A N 1
ATOM 693 C CA . ALA A 1 88 ? 2.393 9.694 -2.235 1.00 47.03 88 ALA A CA 1
ATOM 694 C C . ALA A 1 88 ? 3.131 10.958 -1.752 1.00 47.03 88 ALA A C 1
ATOM 696 O O . ALA A 1 88 ? 3.988 11.476 -2.461 1.00 47.03 88 ALA A O 1
ATOM 697 N N . THR A 1 89 ? 2.847 11.422 -0.531 1.00 40.00 89 THR A N 1
ATOM 698 C CA . THR A 1 89 ? 3.632 12.463 0.155 1.00 40.00 89 THR A CA 1
ATOM 699 C C . THR A 1 89 ? 4.873 11.919 0.865 1.00 40.00 89 THR A C 1
ATOM 701 O O . THR A 1 89 ? 5.760 12.689 1.235 1.00 40.00 89 THR A O 1
ATOM 704 N N . LEU A 1 90 ? 4.960 10.599 1.044 1.00 40.09 90 LEU A N 1
ATOM 705 C CA . LEU A 1 90 ? 6.141 9.914 1.550 1.00 40.09 90 LEU A CA 1
ATOM 706 C C . LEU A 1 90 ? 7.079 9.617 0.380 1.00 40.09 90 LEU A C 1
ATOM 708 O O . LEU A 1 90 ? 6.873 8.679 -0.389 1.00 40.09 90 LEU A O 1
ATOM 712 N N . ASP A 1 91 ? 8.145 10.405 0.260 1.00 45.12 91 ASP A N 1
ATOM 713 C CA . ASP A 1 91 ? 9.272 10.029 -0.584 1.00 45.12 91 ASP A CA 1
ATOM 714 C C . ASP A 1 91 ? 9.780 8.645 -0.136 1.00 45.12 91 ASP A C 1
ATOM 716 O O . ASP A 1 91 ? 10.217 8.460 1.001 1.00 45.12 91 ASP A O 1
ATOM 720 N N . PHE A 1 92 ? 9.674 7.644 -1.013 1.00 43.34 92 PHE A N 1
ATOM 721 C CA . PHE A 1 92 ? 10.099 6.275 -0.720 1.00 43.34 92 PHE A CA 1
ATOM 722 C C . PHE A 1 92 ? 11.610 6.138 -0.536 1.00 43.34 92 PHE A C 1
ATOM 724 O O . PHE A 1 92 ? 12.046 5.135 0.029 1.00 43.34 92 PHE A O 1
ATOM 731 N N . SER A 1 93 ? 12.395 7.129 -0.970 1.00 45.06 93 SER A N 1
ATOM 732 C CA . SER A 1 93 ? 13.814 7.225 -0.620 1.00 45.06 93 SER A CA 1
ATOM 733 C C . SER A 1 93 ? 14.031 7.597 0.858 1.00 45.06 93 SER A C 1
ATOM 735 O O . SER A 1 93 ? 15.094 7.325 1.405 1.00 45.06 93 SER A O 1
ATOM 737 N N . GLU A 1 94 ? 12.999 8.114 1.537 1.00 44.56 94 GLU A N 1
ATOM 738 C CA . GLU A 1 94 ? 13.001 8.503 2.953 1.00 44.56 94 GLU A CA 1
ATOM 739 C C . GLU A 1 94 ? 12.262 7.494 3.859 1.00 44.56 94 GLU A C 1
ATOM 741 O O . GLU A 1 94 ? 12.063 7.752 5.046 1.00 44.56 94 GLU A O 1
ATOM 746 N N . LEU A 1 95 ? 11.887 6.308 3.350 1.00 50.75 95 LEU A N 1
ATOM 747 C CA . LEU A 1 95 ? 11.341 5.199 4.162 1.00 50.75 95 LEU A CA 1
ATOM 748 C C . LEU A 1 95 ? 12.344 4.621 5.184 1.00 50.75 95 LEU A C 1
ATOM 750 O O . LEU A 1 95 ? 12.005 3.701 5.931 1.00 50.75 95 LEU A O 1
ATOM 754 N N . GLU A 1 96 ? 13.567 5.148 5.230 1.00 53.56 96 GLU A N 1
ATOM 755 C CA . GLU A 1 96 ? 14.530 4.898 6.304 1.00 53.56 96 GLU A CA 1
ATOM 756 C C . GLU A 1 96 ? 14.223 5.703 7.579 1.00 53.56 96 GLU A C 1
ATOM 758 O O . GLU A 1 96 ? 14.729 5.362 8.652 1.00 53.56 96 GLU A O 1
ATOM 763 N N . ASP A 1 97 ? 13.364 6.728 7.504 1.00 69.50 97 ASP A N 1
ATOM 764 C CA . ASP A 1 97 ? 12.951 7.488 8.679 1.00 69.50 97 ASP A CA 1
ATOM 765 C C . ASP A 1 97 ? 11.930 6.695 9.509 1.00 69.50 97 ASP A C 1
ATOM 767 O O . ASP A 1 97 ? 10.749 6.552 9.168 1.00 69.50 97 ASP A O 1
ATOM 771 N N . HIS A 1 98 ? 12.404 6.191 10.648 1.00 74.31 98 HIS A N 1
ATOM 772 C CA . HIS A 1 98 ? 11.595 5.485 11.634 1.00 74.31 98 HIS A CA 1
ATOM 773 C C . HIS A 1 98 ? 10.340 6.275 12.037 1.00 74.31 98 HIS A C 1
ATOM 775 O O . HIS A 1 98 ? 9.284 5.672 12.223 1.00 74.31 98 HIS A O 1
ATOM 781 N N . GLN A 1 99 ? 10.423 7.607 12.125 1.00 78.56 99 GLN A N 1
ATOM 782 C CA . GLN A 1 99 ? 9.297 8.443 12.534 1.00 78.56 99 GLN A CA 1
ATOM 783 C C . GLN A 1 99 ? 8.170 8.422 11.494 1.00 78.56 99 GLN A C 1
ATOM 785 O O . GLN A 1 99 ? 7.003 8.273 11.850 1.00 78.56 99 GLN A O 1
ATOM 790 N N . ARG A 1 100 ? 8.514 8.469 10.205 1.00 76.75 100 ARG A N 1
ATOM 791 C CA . ARG A 1 100 ? 7.536 8.382 9.111 1.00 76.75 100 ARG A CA 1
ATOM 792 C C . ARG A 1 100 ? 6.849 7.023 9.047 1.00 76.75 100 ARG A C 1
ATOM 794 O O . ARG A 1 100 ? 5.653 6.950 8.783 1.00 76.75 100 ARG A O 1
ATOM 801 N N . LEU A 1 101 ? 7.579 5.944 9.335 1.00 79.19 101 LEU A N 1
ATOM 802 C CA . LEU A 1 101 ? 6.997 4.601 9.436 1.00 79.19 101 LEU A CA 1
ATOM 803 C C . LEU A 1 101 ? 6.004 4.487 10.599 1.00 79.19 101 LEU A C 1
ATOM 805 O O . LEU A 1 101 ? 4.974 3.827 10.461 1.00 79.19 101 LEU A O 1
ATOM 809 N N . VAL A 1 102 ? 6.311 5.122 11.733 1.00 85.88 102 VAL A N 1
ATOM 810 C CA . VAL A 1 102 ? 5.426 5.185 12.903 1.00 85.88 102 VAL A CA 1
ATOM 811 C C . VAL A 1 102 ? 4.144 5.943 12.566 1.00 85.88 102 VAL A C 1
ATOM 813 O O . VAL A 1 102 ? 3.057 5.414 12.794 1.00 85.88 102 VAL A O 1
ATOM 816 N N . ASP A 1 103 ? 4.255 7.132 11.972 1.00 86.19 103 ASP A N 1
ATOM 817 C CA . ASP A 1 103 ? 3.090 7.950 11.619 1.00 86.19 103 ASP A CA 1
ATOM 818 C C . ASP A 1 103 ? 2.216 7.249 10.557 1.00 86.19 103 ASP A C 1
ATOM 820 O O . ASP A 1 103 ? 0.994 7.174 10.708 1.00 86.19 103 ASP A O 1
ATOM 824 N N . TYR A 1 104 ? 2.835 6.600 9.563 1.00 84.50 104 TYR A N 1
ATOM 825 C CA . TYR A 1 104 ? 2.128 5.770 8.581 1.00 84.50 104 TYR A CA 1
ATOM 826 C C . TYR A 1 104 ? 1.385 4.588 9.228 1.00 84.50 104 TYR A C 1
ATOM 828 O O . TYR A 1 104 ? 0.252 4.280 8.854 1.00 84.50 104 TYR A O 1
ATOM 836 N N . ALA A 1 105 ? 1.993 3.911 10.210 1.00 88.38 105 ALA A N 1
ATOM 837 C CA . ALA A 1 105 ? 1.348 2.800 10.910 1.00 88.38 105 ALA A CA 1
ATOM 838 C C . ALA A 1 105 ? 0.128 3.252 11.727 1.00 88.38 105 ALA A C 1
ATOM 840 O O . ALA A 1 105 ? -0.869 2.526 11.771 1.00 88.38 105 ALA A O 1
ATOM 841 N N . ILE A 1 106 ? 0.187 4.444 12.332 1.00 90.81 106 ILE A N 1
ATOM 842 C CA . ILE A 1 106 ? -0.954 5.061 13.023 1.00 90.81 106 ILE A CA 1
ATOM 843 C C . ILE A 1 106 ? -2.073 5.341 12.026 1.00 90.81 106 ILE A C 1
ATOM 845 O O . ILE A 1 106 ? -3.173 4.817 12.208 1.00 90.81 106 ILE A O 1
ATOM 849 N N . LEU A 1 107 ? -1.779 6.062 10.939 1.00 90.25 107 LEU A N 1
ATOM 850 C CA . LEU A 1 107 ? -2.769 6.387 9.911 1.00 90.25 107 LEU A CA 1
ATOM 851 C C . LEU A 1 107 ? -3.443 5.128 9.357 1.00 90.25 107 LEU A C 1
ATOM 853 O O . LEU A 1 107 ? -4.670 5.068 9.250 1.00 90.25 107 LEU A O 1
ATOM 857 N N . ALA A 1 108 ? -2.653 4.110 9.011 1.00 90.25 108 ALA A N 1
ATOM 858 C CA . ALA A 1 108 ? -3.174 2.859 8.481 1.00 90.25 108 ALA A CA 1
ATOM 859 C C . ALA A 1 108 ? -4.060 2.133 9.505 1.00 90.25 108 ALA A C 1
ATOM 861 O O . ALA A 1 108 ? -5.129 1.641 9.141 1.00 90.25 108 ALA A O 1
ATOM 862 N N . SER A 1 109 ? -3.643 2.077 10.776 1.00 92.50 109 SER A N 1
ATOM 863 C CA . SER A 1 109 ? -4.429 1.442 11.843 1.00 92.50 109 SER A CA 1
ATOM 864 C C . SER A 1 109 ? -5.758 2.156 12.050 1.00 92.50 109 SER A C 1
ATOM 866 O O . SER A 1 109 ? -6.803 1.511 12.027 1.00 92.50 109 SER A O 1
ATOM 868 N N . GLU A 1 110 ? -5.747 3.482 12.171 1.00 92.81 110 GLU A N 1
ATOM 869 C CA . GLU A 1 110 ? -6.961 4.285 12.332 1.00 92.81 110 GLU A CA 1
ATOM 870 C C . GLU A 1 110 ? -7.907 4.125 11.144 1.00 92.81 110 GLU A C 1
ATOM 872 O O . GLU A 1 110 ? -9.091 3.837 11.325 1.00 92.81 110 GLU A O 1
ATOM 877 N N . THR A 1 111 ? -7.371 4.238 9.927 1.00 93.25 111 THR A N 1
ATOM 878 C CA . THR A 1 111 ? -8.157 4.153 8.695 1.00 93.25 111 THR A CA 1
ATOM 879 C C . THR A 1 111 ? -8.819 2.786 8.564 1.00 93.25 111 THR A C 1
ATOM 881 O O . THR A 1 111 ? -10.030 2.698 8.361 1.00 93.25 111 THR A O 1
ATOM 884 N N . PHE A 1 112 ? -8.069 1.696 8.737 1.00 93.19 112 PHE A N 1
ATOM 885 C CA . PHE A 1 112 ? -8.626 0.350 8.598 1.00 93.19 112 PHE A CA 1
ATOM 886 C C . PHE A 1 112 ? -9.531 -0.063 9.762 1.00 93.19 112 PHE A C 1
ATOM 888 O O . PHE A 1 112 ? -10.376 -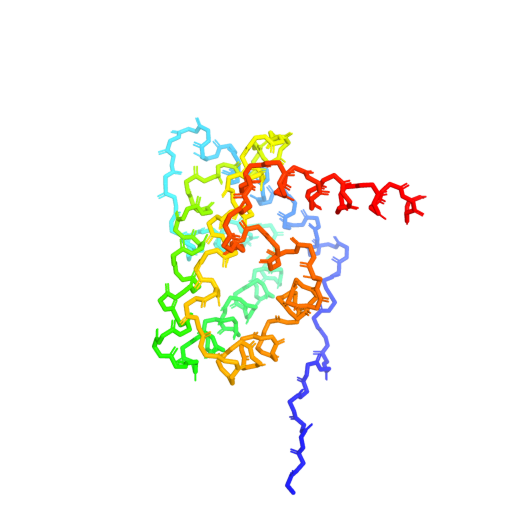0.943 9.580 1.00 93.19 112 PHE A O 1
ATOM 895 N N . ASN A 1 113 ? -9.433 0.588 10.924 1.00 92.06 113 ASN A N 1
ATOM 896 C CA . ASN A 1 113 ? -10.363 0.374 12.034 1.00 92.06 113 ASN A CA 1
ATOM 897 C C . ASN A 1 113 ? -11.761 0.969 11.759 1.00 92.06 113 ASN A C 1
ATOM 899 O O . ASN A 1 113 ? -12.734 0.589 12.407 1.00 92.06 113 ASN A O 1
ATOM 903 N N . THR A 1 114 ? -11.894 1.861 10.767 1.00 92.88 114 THR A N 1
ATOM 904 C CA . THR A 1 114 ? -13.208 2.355 10.306 1.00 92.88 114 THR A CA 1
ATOM 905 C C . THR A 1 114 ? -13.969 1.341 9.448 1.00 92.88 114 THR A C 1
ATOM 907 O O . THR A 1 114 ? -15.194 1.427 9.324 1.00 92.88 114 THR A O 1
ATOM 910 N N . LEU A 1 115 ? -13.261 0.365 8.869 1.00 94.31 115 LEU A N 1
ATOM 911 C CA . LEU A 1 115 ? -13.851 -0.676 8.038 1.00 94.31 115 LEU A CA 1
ATOM 912 C C . LEU A 1 115 ? -14.565 -1.718 8.898 1.00 94.31 115 LEU A C 1
ATOM 914 O O . LEU A 1 115 ? -14.088 -2.133 9.955 1.00 94.31 115 LEU A O 1
ATOM 918 N N . LYS A 1 116 ? -15.694 -2.224 8.403 1.00 95.00 116 LYS A N 1
ATOM 919 C CA . LYS A 1 116 ? -16.361 -3.374 9.019 1.00 95.00 116 LYS A CA 1
ATOM 920 C C . LYS A 1 116 ? -15.490 -4.619 8.868 1.00 95.00 116 LYS A C 1
ATOM 922 O O . LYS A 1 116 ? -14.748 -4.767 7.903 1.00 95.00 116 LYS A O 1
ATOM 927 N N . ARG A 1 117 ? -15.660 -5.594 9.762 1.00 92.19 117 ARG A N 1
ATOM 928 C CA . ARG A 1 117 ? -14.899 -6.856 9.722 1.00 92.19 117 ARG A CA 1
ATOM 929 C C . ARG A 1 117 ? -14.974 -7.575 8.367 1.00 92.19 117 ARG A C 1
ATOM 931 O O . ARG A 1 117 ? -13.967 -8.065 7.877 1.00 92.19 117 ARG A O 1
ATOM 938 N N . ASN A 1 118 ? -16.149 -7.602 7.734 1.00 94.69 118 ASN A N 1
ATOM 939 C CA . ASN A 1 118 ? -16.304 -8.190 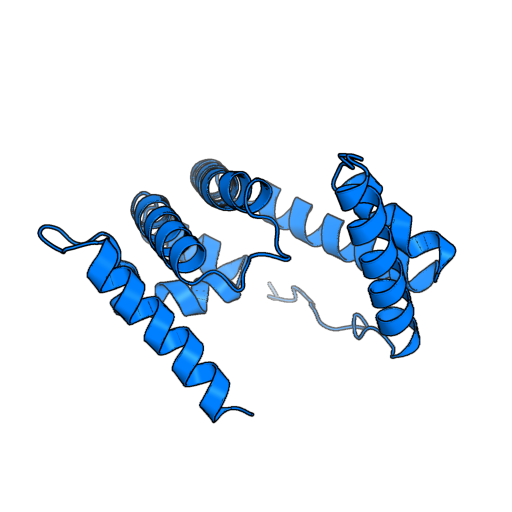6.400 1.00 94.69 118 ASN A CA 1
ATOM 940 C C . ASN A 1 118 ? -15.553 -7.399 5.315 1.00 94.69 118 ASN A C 1
ATOM 942 O O . ASN A 1 118 ? -15.072 -7.996 4.359 1.00 94.69 118 ASN A O 1
ATOM 946 N N . GLU A 1 119 ? -15.436 -6.080 5.456 1.00 94.62 119 GLU A N 1
ATOM 947 C CA . GLU A 1 119 ? -14.666 -5.225 4.548 1.00 94.62 119 GLU A CA 1
ATOM 948 C C . GLU A 1 119 ? -13.158 -5.420 4.757 1.00 94.62 119 GLU A C 1
ATOM 950 O O . GLU A 1 119 ? -12.424 -5.559 3.782 1.00 94.62 119 GLU A O 1
ATOM 955 N N . GLN A 1 120 ? -12.696 -5.549 6.004 1.00 93.00 120 GLN A N 1
ATOM 956 C CA . GLN A 1 120 ? -11.312 -5.930 6.314 1.00 93.00 120 GLN A CA 1
ATOM 957 C C . GLN A 1 120 ? -10.956 -7.297 5.705 1.00 93.00 120 GLN A C 1
ATOM 959 O O . GLN A 1 120 ? -9.901 -7.444 5.088 1.00 93.00 120 GLN A O 1
ATOM 964 N N . ASP A 1 121 ? -11.856 -8.282 5.803 1.00 92.25 121 ASP A N 1
ATOM 965 C CA . ASP A 1 121 ? -11.673 -9.602 5.188 1.00 92.25 121 ASP A CA 1
ATOM 966 C C . ASP A 1 121 ? -11.622 -9.525 3.652 1.00 92.25 121 ASP A C 1
ATOM 968 O O . ASP A 1 121 ? -10.823 -10.220 3.022 1.00 92.25 121 ASP A O 1
ATOM 972 N N . MET A 1 122 ? -12.456 -8.684 3.029 1.00 92.81 122 MET A N 1
ATOM 973 C CA . MET A 1 122 ? -12.422 -8.449 1.579 1.00 92.81 122 MET A CA 1
ATOM 974 C C . MET A 1 122 ? -11.108 -7.794 1.148 1.00 92.81 122 MET A C 1
ATOM 976 O O . MET A 1 122 ? -10.483 -8.250 0.191 1.00 92.81 122 MET A O 1
ATOM 980 N N . LEU A 1 123 ? -10.658 -6.778 1.885 1.00 90.00 123 LEU A N 1
ATOM 981 C CA . LEU A 1 123 ? -9.398 -6.088 1.636 1.00 90.00 123 LEU A CA 1
ATOM 982 C C . LEU A 1 123 ? -8.197 -7.038 1.769 1.00 90.00 123 LEU A C 1
ATOM 984 O O . LEU A 1 123 ? -7.326 -7.053 0.904 1.00 90.00 123 LEU A O 1
ATOM 988 N N . ALA A 1 124 ? -8.186 -7.889 2.797 1.00 88.25 124 ALA A N 1
ATOM 989 C CA . ALA A 1 124 ? -7.156 -8.905 3.011 1.00 88.25 124 ALA A CA 1
ATOM 990 C C . ALA A 1 124 ? -7.118 -9.980 1.912 1.00 88.25 124 ALA A C 1
ATOM 992 O O . ALA A 1 124 ? -6.051 -10.513 1.609 1.00 88.25 124 ALA A O 1
ATOM 993 N N . ARG A 1 125 ? -8.270 -10.318 1.316 1.00 87.62 125 ARG A N 1
ATOM 994 C CA . ARG A 1 125 ? -8.343 -11.255 0.182 1.00 87.62 125 ARG A CA 1
ATOM 995 C C . ARG A 1 125 ? -7.854 -10.626 -1.115 1.00 87.62 125 ARG A C 1
ATOM 997 O O . ARG A 1 125 ? -7.173 -11.303 -1.875 1.00 87.62 125 ARG A O 1
ATOM 1004 N N . ALA A 1 126 ? -8.208 -9.366 -1.360 1.00 86.31 126 ALA A N 1
ATOM 1005 C CA . ALA A 1 126 ? -7.754 -8.635 -2.538 1.00 86.31 126 ALA A CA 1
ATOM 1006 C C . ALA A 1 126 ? -6.244 -8.363 -2.474 1.00 86.31 126 ALA A C 1
ATOM 1008 O O . ALA A 1 126 ? -5.525 -8.605 -3.436 1.00 86.31 126 ALA A O 1
ATOM 1009 N N . PHE A 1 127 ? -5.736 -7.945 -1.317 1.00 82.88 127 PHE A N 1
ATOM 1010 C CA . PHE A 1 127 ? -4.322 -7.644 -1.129 1.00 82.88 127 PHE A CA 1
ATOM 1011 C C . PHE A 1 127 ? -3.770 -8.440 0.065 1.00 82.88 127 PHE A C 1
ATOM 1013 O O . PHE A 1 127 ? -3.837 -7.978 1.210 1.00 82.88 127 PHE A O 1
ATOM 1020 N N . PRO A 1 128 ? -3.169 -9.623 -0.176 1.00 78.56 128 PRO A N 1
ATOM 1021 C CA . PRO A 1 128 ? -2.660 -10.511 0.877 1.00 78.56 128 PRO A CA 1
ATOM 1022 C C . PRO A 1 128 ? -1.651 -9.866 1.840 1.00 78.56 128 PRO A C 1
ATOM 1024 O O . PRO A 1 128 ? -1.509 -10.296 2.987 1.00 78.56 128 PRO A O 1
ATOM 1027 N N . ASN A 1 129 ? -0.980 -8.793 1.414 1.00 75.38 129 ASN A N 1
ATOM 1028 C CA . ASN A 1 129 ? -0.089 -8.004 2.264 1.00 75.38 129 ASN A CA 1
ATOM 1029 C C . ASN A 1 129 ? -0.837 -7.417 3.476 1.00 75.38 129 ASN A C 1
ATOM 1031 O O . ASN A 1 129 ? -0.329 -7.472 4.598 1.00 75.38 129 ASN A O 1
ATOM 1035 N N . TYR A 1 130 ? -2.077 -6.947 3.288 1.00 81.38 130 TYR A N 1
ATOM 1036 C CA . TYR A 1 130 ? -2.925 -6.481 4.389 1.00 81.38 130 TYR A CA 1
ATOM 1037 C C . TYR A 1 130 ? -3.448 -7.631 5.254 1.00 81.38 130 TYR A C 1
ATOM 1039 O O . TYR A 1 130 ? -3.662 -7.440 6.445 1.00 81.38 130 TYR A O 1
ATOM 1047 N N . ALA A 1 131 ? -3.571 -8.854 4.723 1.00 76.94 131 ALA A N 1
ATOM 1048 C CA . ALA A 1 131 ? -3.938 -10.014 5.540 1.00 76.94 131 ALA A CA 1
ATOM 1049 C C . ALA A 1 131 ? -2.906 -10.295 6.642 1.00 76.94 131 ALA A C 1
ATOM 1051 O O . ALA A 1 131 ? -3.268 -10.702 7.745 1.00 76.94 131 ALA A O 1
ATOM 1052 N N . THR A 1 132 ? -1.620 -10.078 6.350 1.00 78.94 132 THR A N 1
ATOM 1053 C CA . THR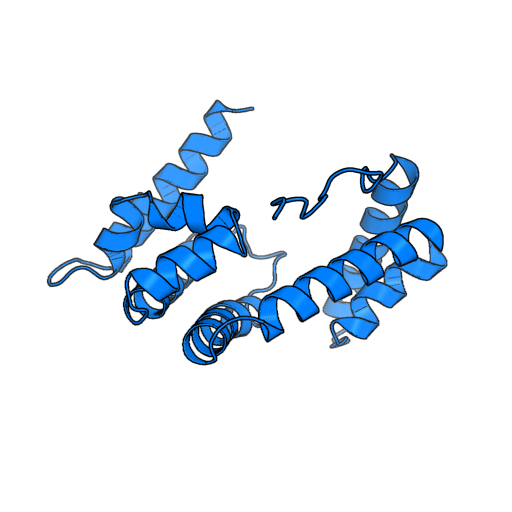 A 1 132 ? -0.550 -10.211 7.350 1.00 78.94 132 THR A CA 1
ATOM 1054 C C . THR A 1 132 ? -0.660 -9.112 8.401 1.00 78.94 132 THR A C 1
ATOM 1056 O O . THR A 1 132 ? -0.575 -9.402 9.591 1.00 78.94 132 THR A O 1
ATOM 1059 N N . LEU A 1 133 ? -0.925 -7.878 7.964 1.00 83.31 133 LEU A N 1
ATOM 1060 C CA . LEU A 1 133 ? -1.127 -6.720 8.833 1.00 83.31 133 LEU A CA 1
ATOM 1061 C C . LEU A 1 133 ? -2.308 -6.923 9.799 1.00 83.31 133 LEU A C 1
ATOM 1063 O O . LEU A 1 133 ? -2.157 -6.768 11.004 1.00 83.31 133 LEU A O 1
ATOM 1067 N N . PHE A 1 134 ? -3.464 -7.354 9.289 1.00 85.44 134 PHE A N 1
ATOM 1068 C CA . PHE A 1 134 ? -4.699 -7.510 10.071 1.00 85.44 134 PHE A CA 1
ATOM 1069 C C . PHE A 1 134 ? -4.681 -8.685 11.046 1.00 85.44 134 PHE A C 1
ATOM 1071 O O . PHE A 1 134 ? -5.510 -8.745 11.953 1.00 85.44 134 PHE A O 1
ATOM 1078 N N . ARG A 1 135 ? -3.756 -9.632 10.879 1.00 86.25 135 ARG A N 1
ATOM 1079 C CA . ARG A 1 135 ? -3.558 -10.727 11.836 1.00 86.25 135 ARG A CA 1
ATOM 1080 C C . ARG A 1 135 ? -2.671 -10.329 13.010 1.00 86.25 135 ARG A C 1
ATOM 1082 O O . ARG A 1 135 ? -2.625 -11.083 13.980 1.00 86.25 135 ARG A O 1
ATOM 1089 N N . ASP A 1 136 ? -1.966 -9.200 12.930 1.00 87.06 136 ASP A N 1
ATOM 1090 C CA . ASP A 1 136 ? -1.095 -8.752 14.008 1.00 87.06 136 ASP A CA 1
ATOM 1091 C C . ASP A 1 136 ? -1.906 -7.979 15.066 1.00 87.06 136 ASP A C 1
ATOM 1093 O O . ASP A 1 136 ? -2.422 -6.898 14.772 1.00 87.06 136 ASP A O 1
ATOM 1097 N N . PRO A 1 137 ? -2.049 -8.494 16.302 1.00 89.75 137 PRO A N 1
ATOM 1098 C CA . PRO A 1 137 ? -2.752 -7.772 17.359 1.00 89.75 137 PRO A CA 1
ATOM 1099 C C . PRO A 1 137 ? -2.065 -6.449 17.725 1.00 89.75 137 PRO A C 1
ATOM 1101 O O . PRO A 1 137 ? -2.752 -5.517 18.142 1.00 89.75 137 PRO A O 1
ATOM 1104 N N . ASP A 1 138 ? -0.745 -6.336 17.529 1.00 89.88 138 ASP A N 1
ATOM 1105 C CA . ASP A 1 138 ? -0.003 -5.107 17.823 1.00 89.88 138 ASP A CA 1
ATOM 1106 C C . ASP A 1 138 ? -0.421 -3.970 16.882 1.00 89.88 138 ASP A C 1
ATOM 1108 O O . ASP A 1 138 ? -0.464 -2.817 17.300 1.00 89.88 138 ASP A O 1
ATOM 1112 N N . PHE A 1 139 ? -0.804 -4.288 15.640 1.00 90.88 139 PHE A N 1
ATOM 1113 C CA . PHE A 1 139 ? -1.307 -3.301 14.684 1.00 90.88 139 PHE A CA 1
ATOM 1114 C C . PHE A 1 139 ? -2.640 -2.688 15.138 1.00 90.88 139 PHE A C 1
ATOM 1116 O O . PHE A 1 139 ? -2.840 -1.475 15.052 1.00 90.88 139 PHE A O 1
ATOM 1123 N N . TRP A 1 140 ? -3.546 -3.511 15.669 1.00 91.56 140 TRP A N 1
ATOM 1124 C CA . TRP A 1 140 ? -4.840 -3.048 16.179 1.00 91.56 140 TRP A CA 1
ATOM 1125 C C . TRP A 1 140 ? -4.730 -2.340 17.528 1.00 91.56 140 TRP A C 1
ATOM 1127 O O . TRP A 1 140 ? -5.537 -1.465 17.832 1.00 91.56 140 TRP A O 1
ATOM 1137 N N . ALA A 1 141 ? -3.713 -2.670 18.325 1.00 91.75 141 ALA A N 1
ATOM 1138 C CA . ALA A 1 141 ? -3.454 -1.983 19.584 1.00 91.75 141 ALA A CA 1
ATOM 1139 C C . ALA A 1 141 ? -3.126 -0.491 19.381 1.00 91.75 141 ALA A C 1
ATOM 1141 O O . ALA A 1 141 ? -3.441 0.311 20.264 1.00 91.75 141 ALA A O 1
ATOM 1142 N N . ILE A 1 142 ? -2.568 -0.112 18.219 1.00 93.38 142 ILE A N 1
ATOM 1143 C CA . ILE A 1 142 ? -2.230 1.281 17.871 1.00 93.38 142 ILE A CA 1
ATOM 1144 C C . ILE A 1 142 ? -3.452 2.197 17.976 1.00 93.38 142 ILE A C 1
ATOM 1146 O O . ILE A 1 142 ? -3.354 3.267 18.565 1.00 93.38 142 ILE A O 1
ATOM 1150 N N . SER A 1 143 ? -4.607 1.773 17.461 1.00 90.06 143 SER A N 1
ATOM 1151 C CA . SER A 1 143 ? -5.861 2.541 17.502 1.00 90.06 143 SER A CA 1
ATOM 1152 C C . SER A 1 143 ? -6.778 2.146 18.673 1.00 90.06 143 SER A C 1
ATOM 1154 O O . SER A 1 143 ? -7.967 2.471 18.686 1.00 90.06 143 SER A O 1
ATOM 1156 N N . GLY A 1 144 ? -6.236 1.452 19.681 1.00 87.81 144 GLY A N 1
ATOM 1157 C CA . GLY A 1 144 ? -6.969 1.027 20.873 1.00 87.81 144 GLY A CA 1
ATOM 1158 C C . GLY A 1 144 ? -7.318 2.180 21.824 1.00 87.81 144 GLY A C 1
ATOM 1159 O O . GLY A 1 144 ? -6.553 3.127 22.007 1.00 87.81 144 GLY A O 1
ATOM 1160 N N . HIS A 1 145 ? -8.478 2.090 22.482 1.00 83.56 145 HIS A N 1
ATOM 1161 C CA . HIS A 1 145 ? -8.921 3.100 23.445 1.00 83.56 145 HIS A CA 1
ATOM 1162 C C . HIS A 1 145 ? -7.967 3.197 24.650 1.00 83.56 145 HIS A C 1
ATOM 1164 O O . HIS A 1 145 ? -7.751 2.219 25.362 1.00 83.56 145 HIS A O 1
ATOM 1170 N N . GLY A 1 146 ? -7.471 4.404 24.940 1.00 81.88 146 GLY A N 1
ATOM 1171 C CA . GLY A 1 146 ? -6.573 4.667 26.074 1.00 81.88 146 GLY A CA 1
ATOM 1172 C C . GLY A 1 146 ? -5.114 4.267 25.834 1.00 81.88 146 GLY A C 1
ATOM 1173 O O . GLY A 1 146 ? -4.304 4.357 26.756 1.00 81.88 146 GLY A O 1
ATOM 1174 N N . THR A 1 147 ? -4.768 3.853 24.614 1.00 85.06 147 THR A N 1
ATOM 1175 C CA . THR A 1 147 ? -3.393 3.547 24.219 1.00 85.06 147 THR A CA 1
ATOM 1176 C C . THR A 1 147 ? -2.628 4.820 23.849 1.00 85.06 147 THR A C 1
ATOM 1178 O O . THR A 1 147 ? -3.161 5.723 23.204 1.00 85.06 147 THR A O 1
ATOM 1181 N N . ASN A 1 148 ? -1.339 4.878 24.198 1.00 91.62 148 ASN A N 1
ATOM 1182 C CA . ASN A 1 148 ? -0.412 5.822 23.579 1.00 91.62 148 ASN A CA 1
ATOM 1183 C C . ASN A 1 148 ? -0.077 5.323 22.162 1.00 91.62 148 ASN A C 1
ATOM 1185 O O . ASN A 1 148 ? 0.778 4.452 21.995 1.00 91.62 148 ASN A O 1
ATOM 1189 N N . GLN A 1 149 ? -0.779 5.858 21.159 1.00 91.94 149 GLN A N 1
ATOM 1190 C CA . GLN A 1 149 ? -0.705 5.401 19.765 1.00 91.94 149 GLN A CA 1
ATOM 1191 C C . GLN A 1 149 ? 0.728 5.405 19.224 1.00 91.94 149 GLN A C 1
ATOM 1193 O O . GLN A 1 149 ? 1.137 4.455 18.562 1.00 91.94 149 GLN A O 1
ATOM 1198 N N . ARG A 1 150 ? 1.519 6.433 19.566 1.00 90.88 150 ARG A N 1
ATOM 1199 C CA . ARG A 1 150 ? 2.917 6.553 19.135 1.00 90.88 150 ARG A CA 1
ATOM 1200 C C . ARG A 1 150 ? 3.778 5.428 19.698 1.00 90.88 150 ARG A C 1
ATOM 1202 O O . ARG A 1 150 ? 4.453 4.750 18.936 1.00 90.88 150 ARG A O 1
ATOM 1209 N N . GLN A 1 151 ? 3.684 5.166 20.999 1.00 91.69 151 GLN A N 1
ATOM 1210 C CA . GLN A 1 151 ? 4.435 4.079 21.634 1.00 91.69 151 GLN A CA 1
ATOM 1211 C C . GLN A 1 151 ? 4.023 2.697 21.093 1.00 91.69 151 GLN A C 1
ATOM 1213 O O . GLN A 1 151 ? 4.867 1.825 20.887 1.00 91.69 151 GLN A O 1
ATOM 1218 N N . ALA A 1 152 ? 2.726 2.486 20.848 1.00 92.06 152 ALA A N 1
ATOM 1219 C CA . ALA A 1 152 ? 2.226 1.244 20.260 1.00 92.06 152 ALA A CA 1
ATOM 1220 C C . ALA A 1 152 ? 2.716 1.053 18.814 1.00 92.06 152 ALA A C 1
ATOM 1222 O O . ALA A 1 152 ? 3.125 -0.048 18.441 1.00 92.06 152 ALA A O 1
ATOM 1223 N N . ALA A 1 153 ? 2.734 2.123 18.019 1.00 90.00 153 ALA A N 1
ATOM 1224 C CA . ALA A 1 153 ? 3.246 2.103 16.655 1.00 90.00 153 ALA A CA 1
ATOM 1225 C C . ALA A 1 153 ? 4.770 1.896 16.610 1.00 90.00 153 ALA A C 1
ATOM 1227 O O . ALA A 1 153 ? 5.242 1.090 15.814 1.00 90.00 153 ALA A O 1
ATOM 1228 N N . GLU A 1 154 ? 5.539 2.523 17.503 1.00 89.81 154 GLU A N 1
ATOM 1229 C CA . GLU A 1 154 ? 6.982 2.276 17.661 1.00 89.81 154 GLU A CA 1
ATOM 1230 C C . GLU A 1 154 ? 7.271 0.805 17.983 1.00 89.81 154 GLU A C 1
ATOM 1232 O O . GLU A 1 154 ? 8.137 0.187 17.359 1.00 89.81 154 GLU A O 1
ATOM 1237 N N . HIS A 1 155 ? 6.509 0.208 18.907 1.00 89.44 155 HIS A N 1
ATOM 1238 C CA . HIS A 1 155 ? 6.624 -1.215 19.230 1.00 89.44 155 HIS A CA 1
ATOM 1239 C C . HIS A 1 155 ? 6.318 -2.102 18.012 1.00 89.44 155 HIS A C 1
ATOM 1241 O O . HIS A 1 155 ? 7.094 -3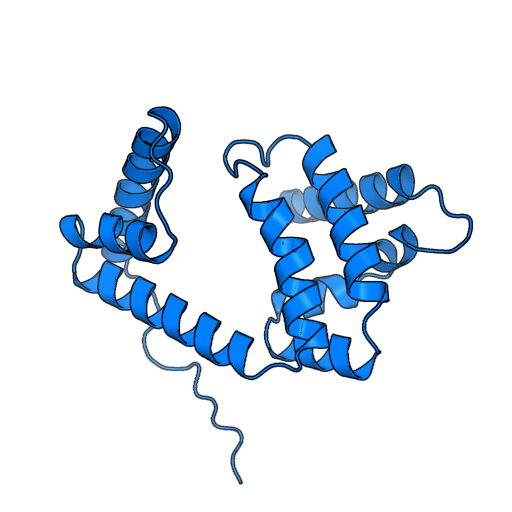.005 17.682 1.00 89.44 155 HIS A O 1
ATOM 1247 N N . PHE A 1 156 ? 5.223 -1.815 17.305 1.00 89.06 156 PHE A N 1
ATOM 1248 C CA . PHE A 1 156 ? 4.819 -2.538 16.101 1.00 89.06 156 PHE A CA 1
ATOM 1249 C C . PHE A 1 156 ? 5.875 -2.455 14.982 1.00 89.06 156 PHE A C 1
ATOM 1251 O O . PHE A 1 156 ? 6.286 -3.481 14.429 1.00 89.06 156 PHE A O 1
ATOM 1258 N N . ILE A 1 157 ? 6.381 -1.255 14.684 1.00 85.44 157 ILE A N 1
ATOM 1259 C CA . ILE A 1 157 ? 7.438 -1.039 13.686 1.00 85.44 157 ILE A CA 1
ATOM 1260 C C . ILE A 1 157 ? 8.748 -1.710 14.119 1.00 85.44 157 ILE A C 1
ATOM 1262 O O . ILE A 1 157 ? 9.395 -2.376 13.306 1.00 85.44 157 ILE A O 1
ATOM 1266 N N . GLY A 1 158 ? 9.122 -1.612 15.397 1.00 83.69 158 GLY A N 1
ATOM 1267 C CA . GLY A 1 158 ? 10.303 -2.277 15.950 1.00 83.69 158 GLY A CA 1
ATOM 1268 C C . GLY A 1 158 ? 10.269 -3.795 15.750 1.00 83.69 158 GLY A C 1
ATOM 1269 O O . GLY A 1 158 ? 11.254 -4.385 15.298 1.00 83.69 158 GLY A O 1
ATOM 1270 N N . LYS A 1 159 ? 9.113 -4.424 15.988 1.00 83.94 159 LYS A N 1
ATOM 1271 C CA . LYS A 1 159 ? 8.877 -5.853 15.725 1.00 83.94 159 LYS A CA 1
ATOM 1272 C C . LYS A 1 159 ? 8.980 -6.192 14.236 1.00 83.94 159 LYS A C 1
ATOM 1274 O O . LYS A 1 159 ? 9.629 -7.176 13.878 1.00 83.94 159 LYS A O 1
ATOM 1279 N N . LEU A 1 160 ? 8.379 -5.385 13.358 1.00 76.12 160 LEU A N 1
ATOM 1280 C CA . LEU A 1 160 ? 8.449 -5.589 11.906 1.00 76.12 160 LEU A CA 1
ATOM 1281 C C . LEU A 1 160 ? 9.889 -5.530 11.377 1.00 76.12 160 LEU A C 1
ATOM 1283 O O . LEU A 1 160 ? 10.286 -6.386 10.582 1.00 76.12 160 LEU A O 1
ATOM 1287 N N . ILE A 1 161 ? 10.683 -4.558 11.834 1.00 72.69 161 ILE A N 1
ATOM 1288 C CA . ILE A 1 161 ? 12.088 -4.396 11.433 1.00 72.69 161 ILE A CA 1
ATOM 1289 C C . ILE A 1 161 ? 12.957 -5.512 12.035 1.00 72.69 161 ILE A C 1
ATOM 1291 O O . ILE A 1 161 ? 13.766 -6.115 11.324 1.00 72.69 161 ILE A O 1
ATOM 1295 N N . GLY A 1 162 ? 12.767 -5.838 13.318 1.00 63.16 162 GLY A N 1
ATOM 1296 C CA . GLY A 1 162 ? 13.488 -6.919 13.999 1.00 63.16 162 GLY A CA 1
ATOM 1297 C C . GLY A 1 162 ? 13.270 -8.286 13.343 1.00 63.16 162 GLY A C 1
ATOM 1298 O O . GLY A 1 162 ? 14.225 -9.031 13.126 1.00 63.16 162 GLY A O 1
ATOM 1299 N N . ASN A 1 163 ? 12.040 -8.578 12.914 1.00 59.06 163 ASN A N 1
ATOM 1300 C CA . ASN A 1 163 ? 11.705 -9.819 12.211 1.00 59.06 163 ASN A CA 1
ATOM 1301 C C . ASN A 1 163 ? 12.326 -9.921 10.807 1.00 59.06 163 ASN A C 1
ATOM 1303 O O . ASN A 1 163 ? 12.563 -11.034 10.338 1.00 59.06 163 ASN A O 1
ATOM 1307 N N . ARG A 1 164 ? 12.613 -8.797 10.130 1.00 54.56 164 ARG A N 1
ATOM 1308 C CA . ARG A 1 164 ? 13.332 -8.806 8.840 1.00 54.56 164 ARG A CA 1
ATOM 1309 C C . ARG A 1 164 ? 14.817 -9.127 9.008 1.00 54.56 164 ARG A C 1
ATOM 1311 O O . ARG A 1 164 ? 15.360 -9.857 8.189 1.00 54.56 164 ARG A O 1
ATOM 1318 N N . ARG A 1 165 ? 15.457 -8.647 10.080 1.00 46.66 165 ARG A N 1
ATOM 1319 C CA . ARG A 1 165 ? 16.888 -8.896 10.353 1.00 46.66 165 ARG A CA 1
ATOM 1320 C C . ARG A 1 165 ? 17.211 -10.350 10.706 1.00 46.66 165 ARG A C 1
ATOM 1322 O O . ARG A 1 165 ? 18.343 -10.762 10.517 1.00 46.66 165 ARG A O 1
ATOM 1329 N N . HIS A 1 166 ? 16.240 -11.120 11.196 1.00 38.59 166 HIS A N 1
ATOM 1330 C CA . HIS A 1 166 ? 16.416 -12.545 11.509 1.00 38.59 166 HIS A CA 1
ATOM 1331 C C . HIS A 1 166 ? 16.131 -13.496 10.334 1.00 38.59 166 HIS A C 1
ATOM 1333 O O . HIS A 1 166 ? 16.278 -14.706 10.488 1.00 38.59 166 HIS A O 1
ATOM 1339 N N . ARG A 1 167 ? 15.680 -12.973 9.186 1.00 38.16 167 ARG A N 1
ATOM 1340 C CA . ARG A 1 167 ? 15.391 -13.758 7.970 1.00 38.16 167 ARG A CA 1
ATOM 1341 C C . ARG A 1 167 ? 16.411 -13.544 6.842 1.00 38.16 167 ARG A C 1
ATOM 1343 O O . ARG A 1 167 ? 16.223 -14.115 5.771 1.00 38.16 167 ARG A O 1
ATOM 1350 N N . LEU A 1 168 ? 17.440 -12.732 7.086 1.00 36.84 168 LEU A N 1
ATOM 1351 C CA . LEU A 1 168 ? 18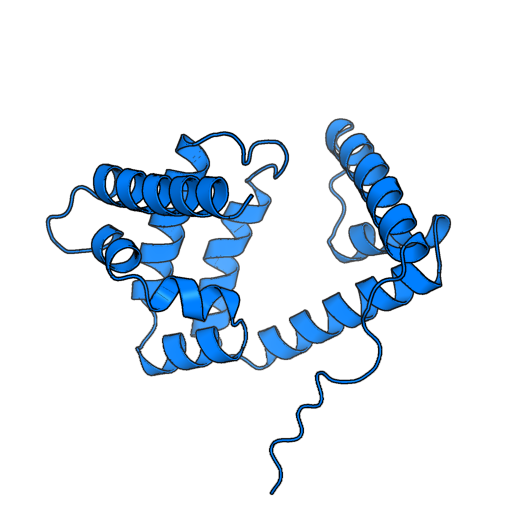.650 -12.596 6.268 1.00 36.84 168 LEU A CA 1
ATOM 1352 C C . LEU A 1 168 ? 19.785 -13.364 6.949 1.00 36.84 168 LEU A C 1
ATOM 1354 O O . LEU A 1 168 ? 20.603 -13.951 6.213 1.00 36.84 168 LEU A O 1
#

Mean predicted aligned error: 9.89 Å

pLDDT: mean 76.69, std 17.72, range [25.62, 95.81]

Radius of gyration: 18.2 Å; Cα contacts (8 Å, |Δi|>4): 119; chains: 1; bounding box: 37×42×50 Å

Organism: NCBI:txid289476

Secondary structure (DSSP, 8-state):
--------SS----HHHHHHHHHHHHHHHHHHHTT----HHHHHHTTTTT-HHHHHHHHHHHHHHHHHHHTS-HHHHHHHHHHHHHHHHS-GGGTT-HHHHHHHHHHHHHHHHTS-HHHHHHHHHH-HHHHHHHT-HHHHHTT-TT--HHHHHHHHHHHHHHHHHT--

Sequence (168 aa):
MSSEFLFEADYLLSADDLEAIERANTDLQRLKSQGSDLSDVEHGLVVRPYSEKAYGHVAAFEEAITRLYLSLPRSIQEAIDQVLKDKATLDFSELEDHQRLVDYAILASETFNTLKRNEQDMLARAFPNYATLFRDPDFWAISGHGTNQRQAAEHFIGKLIGNRRHRL

Nearest PDB structures (foldseek):
  4xcp-assembly1_A  TM=6.826E-01  e=1.314E-01  Necator americanus
  2w9y-assembly1_A  TM=6.143E-01  e=3.317E+00  Caenorhabditis elegans

Solvent-accessible surface area (backbone atoms only — not comparable to full-atom values): 9562 Å² total; per-residue (Å²): 136,83,91,74,83,73,88,75,80,83,86,71,72,47,73,68,34,47,50,22,46,52,53,25,49,55,51,50,52,52,41,44,76,70,72,51,87,70,53,75,74,54,56,48,56,52,19,37,89,63,28,63,65,39,21,52,52,49,51,51,49,52,51,52,49,52,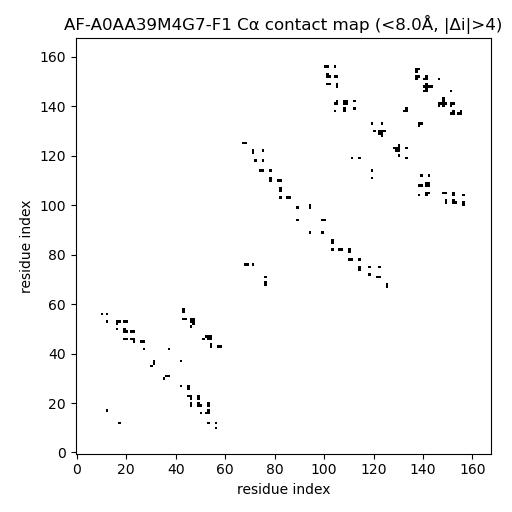55,54,52,72,70,47,57,66,72,58,44,53,41,50,48,58,52,46,56,58,46,71,72,44,59,74,88,54,71,79,39,67,66,59,54,28,54,49,48,41,53,44,29,48,46,57,66,73,47,52,72,72,52,49,52,50,49,21,67,75,39,58,73,49,40,58,52,74,68,36,67,53,47,57,45,21,62,34,90,92,47,61,36,66,63,34,20,45,52,40,51,50,51,57,54,54,58,52,68,76,75,113

Foldseek 3Di:
DDPPPPPDDDLPQDPQLVVLLVVLVVVVVVCVVVVDDDDPVRSLVSSVVSPVVSSVSSVVVVVLLVVLLVPAPPLLNVLVCQLVVVVVVDDPVCPVPLQSQLVSLLSNLVSCVVDDPVSLVSNCVSPVVSVVLVPDVLSNLLVDPPDPNSVSSSVVVVVVVVVVVVVD